Protein AF-A0A7M7NTB6-F1 (afdb_monomer_lite)

InterPro domains:
  IPR028422 GREB1 [PTHR15720] (1-71)
  IPR046927 GREB1-like, C-terminal domain [PF20267] (1-71)

Sequence (76 aa):
MCHSTMEREFLKNFKFINGARLCLISSDRNSLRRQVVQLDLEEQWRFRLRDEFQTANVAAEQPLFMLTGRHEEERS

Radius of gyration: 14.15 Å; chains: 1; bounding box: 30×26×43 Å

Secondary structure (DSSP, 8-state):
----PPPHHHHHH--PPTT-EEEEEES-HHHHHHHHHHTT-TTTEEEEEPPPB--SSSTTSPPBEEEEEEE-----

Organism: Strongylocentrotus purpuratus (NCBI:txid7668)

Structure (mmCIF, N/CA/C/O backbone):
data_AF-A0A7M7NTB6-F1
#
_entry.id   AF-A0A7M7NTB6-F1
#
loop_
_atom_site.group_PDB
_atom_site.id
_atom_site.type_symbol
_atom_site.label_atom_id
_atom_site.label_alt_id
_atom_site.label_comp_id
_atom_site.label_asym_id
_atom_site.label_entity_id
_atom_site.label_seq_id
_atom_site.pdbx_PDB_ins_code
_atom_site.Cartn_x
_atom_site.Cartn_y
_atom_site.Cartn_z
_atom_site.occupancy
_atom_site.B_iso_or_equiv
_atom_site.auth_seq_id
_atom_site.auth_comp_id
_atom_site.auth_a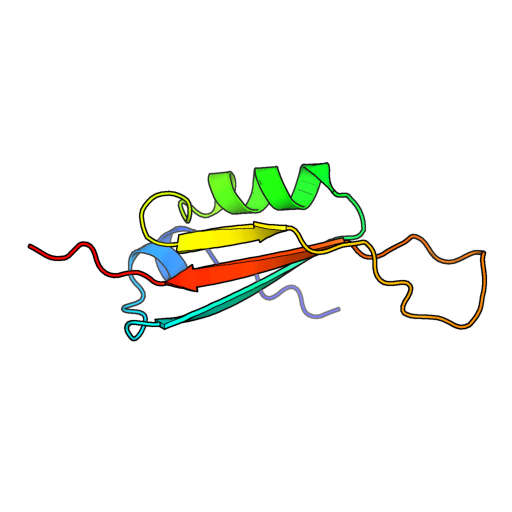sym_id
_atom_site.auth_atom_id
_atom_site.pdbx_PDB_model_num
ATOM 1 N N . MET A 1 1 ? 5.829 19.492 -10.874 1.00 46.44 1 MET A N 1
ATOM 2 C CA . MET A 1 1 ? 5.606 18.284 -10.054 1.00 46.44 1 MET A CA 1
ATOM 3 C C . MET A 1 1 ? 4.837 18.712 -8.818 1.00 46.44 1 MET A C 1
ATOM 5 O O . MET A 1 1 ? 5.280 19.633 -8.145 1.00 46.44 1 MET A O 1
ATOM 9 N N . CYS A 1 2 ? 3.646 18.162 -8.587 1.00 41.97 2 CYS A N 1
ATOM 10 C CA . CYS A 1 2 ? 2.867 18.481 -7.394 1.00 41.97 2 CYS A CA 1
ATOM 11 C C . CYS A 1 2 ? 3.486 17.717 -6.216 1.00 41.97 2 CYS A C 1
ATOM 13 O O . CYS A 1 2 ? 3.399 16.494 -6.173 1.00 41.97 2 CYS A O 1
ATOM 15 N N . HIS A 1 3 ? 4.157 18.421 -5.304 1.00 48.53 3 HIS A N 1
ATOM 16 C CA . HIS A 1 3 ? 4.595 17.856 -4.028 1.00 48.53 3 HIS A CA 1
ATOM 17 C C . HIS A 1 3 ? 3.489 18.090 -3.001 1.00 48.53 3 HIS A C 1
ATOM 19 O O . HIS A 1 3 ? 3.618 18.912 -2.099 1.00 48.53 3 HIS A O 1
ATOM 25 N N . SER A 1 4 ? 2.353 17.418 -3.183 1.00 59.69 4 SER A N 1
ATOM 26 C CA . SER A 1 4 ? 1.370 17.295 -2.113 1.00 59.69 4 SER A CA 1
ATOM 27 C C . SER A 1 4 ? 1.926 16.300 -1.100 1.00 59.69 4 SER A C 1
ATOM 29 O O . SER A 1 4 ? 1.841 15.086 -1.296 1.00 59.69 4 SER A O 1
ATOM 31 N N . THR A 1 5 ? 2.565 16.810 -0.054 1.00 60.75 5 THR A N 1
ATOM 32 C CA . THR A 1 5 ? 3.032 15.988 1.060 1.00 60.75 5 THR A CA 1
ATOM 33 C C . THR A 1 5 ? 1.829 15.680 1.941 1.00 60.75 5 THR A C 1
ATOM 35 O O . THR A 1 5 ? 1.201 16.593 2.469 1.00 60.75 5 THR A O 1
ATOM 38 N N . MET A 1 6 ? 1.470 14.404 2.068 1.00 65.50 6 MET A N 1
ATOM 39 C CA . MET A 1 6 ? 0.505 13.982 3.079 1.00 65.50 6 MET A CA 1
ATOM 40 C C . MET A 1 6 ? 1.265 13.659 4.359 1.00 65.50 6 MET A C 1
ATOM 42 O O . MET A 1 6 ? 2.197 12.855 4.339 1.00 65.50 6 MET A O 1
ATOM 46 N N . GLU A 1 7 ? 0.885 14.297 5.459 1.00 75.12 7 GLU A N 1
ATOM 47 C CA . GLU A 1 7 ? 1.443 13.996 6.775 1.00 75.12 7 GLU A CA 1
ATOM 48 C C . GLU A 1 7 ? 0.858 12.680 7.302 1.00 75.12 7 GLU A C 1
ATOM 50 O O . GLU A 1 7 ? -0.322 12.382 7.092 1.00 75.12 7 GLU A O 1
ATOM 55 N N . ARG A 1 8 ? 1.678 11.886 8.002 1.00 79.00 8 ARG A N 1
ATOM 56 C CA . ARG A 1 8 ? 1.251 10.630 8.648 1.00 79.00 8 ARG A CA 1
ATOM 57 C C . ARG A 1 8 ? 0.031 10.869 9.540 1.00 79.00 8 ARG A C 1
ATOM 59 O O . ARG A 1 8 ? -0.924 10.096 9.510 1.00 79.00 8 ARG A O 1
ATOM 66 N N . GLU A 1 9 ? 0.047 11.968 10.285 1.00 79.69 9 GLU A N 1
ATOM 67 C CA . GLU A 1 9 ? -1.019 12.403 11.181 1.00 79.69 9 GLU A CA 1
ATOM 68 C C . GLU A 1 9 ? -2.355 12.585 10.455 1.00 79.69 9 GLU A C 1
ATOM 70 O O . GLU A 1 9 ? -3.404 12.299 11.032 1.00 79.69 9 GLU A O 1
ATOM 75 N N . PHE A 1 10 ? -2.348 13.007 9.187 1.00 82.75 10 PHE A N 1
ATOM 76 C CA . PHE A 1 10 ? -3.580 13.110 8.412 1.00 82.75 10 PHE A CA 1
ATOM 77 C C . PHE A 1 10 ? -4.190 11.729 8.169 1.00 82.75 10 PHE A C 1
ATOM 79 O O . PHE A 1 10 ? -5.370 11.530 8.445 1.00 82.75 10 PHE A O 1
ATOM 86 N N . LEU A 1 11 ? -3.395 10.767 7.686 1.00 82.50 11 LEU A N 1
ATOM 87 C CA . LEU A 1 11 ? -3.887 9.418 7.386 1.00 82.50 11 LEU A CA 1
ATOM 88 C C . LEU A 1 11 ? -4.375 8.705 8.647 1.00 82.50 11 LEU A C 1
ATOM 90 O O . LEU A 1 11 ? -5.416 8.062 8.604 1.00 82.50 11 LEU A O 1
ATOM 94 N N . LYS A 1 12 ? -3.680 8.886 9.774 1.00 80.62 12 LYS A N 1
ATOM 95 C CA . LYS A 1 12 ? -4.073 8.297 11.058 1.00 80.62 12 LYS A CA 1
ATOM 96 C C . LYS A 1 12 ? -5.413 8.827 11.579 1.00 80.62 12 LYS A C 1
ATOM 98 O O . LYS A 1 12 ? -6.189 8.081 12.165 1.00 80.62 12 LYS A O 1
ATOM 103 N N . ASN A 1 13 ? -5.691 10.115 11.368 1.00 83.56 13 ASN A N 1
ATOM 104 C CA . ASN A 1 13 ? -6.937 10.747 11.812 1.00 83.56 13 ASN A CA 1
ATOM 105 C C . ASN A 1 13 ? -8.074 10.634 10.784 1.00 83.56 13 ASN A C 1
ATOM 107 O O . ASN A 1 13 ? -9.227 10.957 11.090 1.00 83.56 13 ASN A O 1
ATOM 111 N N . PHE A 1 14 ? -7.773 10.194 9.562 1.00 86.50 14 PHE A N 1
ATOM 112 C CA . PHE A 1 14 ? -8.768 10.045 8.517 1.00 86.50 14 PHE A CA 1
ATOM 113 C C . PHE A 1 14 ? -9.605 8.785 8.753 1.00 86.50 14 PHE A C 1
ATOM 115 O O . PHE A 1 14 ? -9.097 7.668 8.793 1.00 86.50 14 PHE A O 1
ATOM 122 N N . LYS A 1 15 ? -10.924 8.952 8.868 1.00 87.56 15 LYS A N 1
ATOM 123 C CA . LYS A 1 15 ? -11.847 7.819 8.979 1.00 87.56 15 LYS A CA 1
ATOM 124 C C . LYS A 1 15 ? -12.135 7.244 7.600 1.00 87.56 15 LYS A C 1
ATOM 126 O O . LYS A 1 15 ? -12.976 7.757 6.861 1.00 87.56 15 LYS A O 1
ATOM 131 N N . PHE A 1 16 ? -11.436 6.171 7.257 1.00 89.44 16 PHE A N 1
ATOM 132 C CA . PHE A 1 16 ? -11.692 5.439 6.025 1.00 89.44 16 PHE A CA 1
ATOM 133 C C . PHE A 1 16 ? -12.977 4.622 6.131 1.00 89.44 16 PHE A C 1
ATOM 135 O O . PHE A 1 16 ? -13.281 4.022 7.160 1.00 89.44 16 PHE A O 1
ATOM 142 N N . ILE A 1 17 ? -13.724 4.560 5.030 1.00 92.12 17 ILE A N 1
ATOM 143 C CA . ILE A 1 17 ? -14.839 3.621 4.920 1.00 92.12 17 ILE A CA 1
ATOM 144 C C . ILE A 1 17 ? -14.308 2.185 4.996 1.00 92.12 17 ILE A C 1
ATOM 146 O O . ILE A 1 17 ? -13.248 1.869 4.446 1.00 92.12 17 ILE A O 1
ATOM 150 N N . ASN A 1 18 ? -15.048 1.290 5.649 1.00 89.94 18 ASN A N 1
ATOM 151 C CA . ASN A 1 18 ? -14.676 -0.119 5.674 1.00 89.94 18 ASN A CA 1
ATOM 152 C C . ASN A 1 18 ? -14.618 -0.677 4.239 1.00 89.94 18 ASN A C 1
ATOM 154 O O . ASN A 1 18 ? -15.525 -0.472 3.431 1.00 89.94 18 ASN A O 1
ATOM 158 N N . GLY A 1 19 ? -13.521 -1.353 3.905 1.00 89.94 19 GLY A N 1
ATOM 159 C CA . GLY A 1 19 ? -13.250 -1.822 2.553 1.00 89.94 19 GLY A CA 1
ATOM 160 C C . GLY A 1 19 ? -12.708 -0.763 1.590 1.00 89.94 19 GLY A C 1
ATOM 161 O O . GLY A 1 19 ? -12.594 -1.070 0.399 1.00 89.94 19 GLY A O 1
ATOM 162 N N . ALA A 1 20 ? -12.340 0.436 2.062 1.00 93.19 20 ALA A N 1
ATOM 163 C CA . ALA A 1 20 ? -11.587 1.403 1.263 1.00 93.19 20 ALA A CA 1
ATOM 164 C C . ALA A 1 20 ? -10.336 0.756 0.647 1.00 93.19 20 ALA A C 1
ATOM 166 O O . ALA A 1 20 ? -9.746 -0.167 1.215 1.00 93.19 20 ALA A O 1
ATOM 167 N N . ARG A 1 21 ? -9.927 1.243 -0.530 1.00 92.25 21 ARG A N 1
ATOM 168 C CA . ARG A 1 21 ? -8.737 0.758 -1.238 1.00 92.25 21 ARG A CA 1
ATOM 169 C C . ARG A 1 21 ? -7.678 1.847 -1.296 1.00 92.25 21 ARG A C 1
ATOM 171 O O . ARG A 1 21 ? -7.957 2.939 -1.778 1.00 92.25 21 ARG A O 1
ATOM 178 N N . LEU A 1 22 ? -6.469 1.508 -0.867 1.00 90.44 22 LEU A N 1
ATOM 179 C CA . LEU A 1 22 ? -5.279 2.342 -0.989 1.00 90.44 22 LEU A CA 1
ATOM 180 C C . LEU A 1 22 ? -4.349 1.741 -2.041 1.00 90.44 22 LEU A C 1
ATOM 182 O O . LEU A 1 22 ? -4.229 0.519 -2.145 1.00 90.44 22 LEU A O 1
ATOM 186 N N . CYS A 1 23 ? -3.687 2.591 -2.817 1.00 89.56 23 CYS A N 1
ATOM 187 C CA . CYS A 1 23 ? -2.683 2.185 -3.789 1.00 89.56 23 CYS A CA 1
ATOM 188 C C . CYS A 1 23 ? -1.420 3.020 -3.593 1.00 89.56 23 CYS A C 1
ATOM 190 O O . CYS A 1 23 ? -1.462 4.238 -3.739 1.00 89.56 23 CYS A O 1
ATOM 192 N N . LEU A 1 24 ? -0.305 2.353 -3.305 1.00 88.06 24 LEU A N 1
ATOM 193 C CA . LEU A 1 24 ? 1.025 2.949 -3.264 1.00 88.06 24 LEU A CA 1
ATOM 194 C C . LEU A 1 24 ? 1.785 2.534 -4.526 1.00 88.06 24 LEU A C 1
ATOM 196 O O . LEU A 1 24 ? 1.762 1.359 -4.903 1.00 88.06 24 LEU A O 1
ATOM 200 N N . ILE A 1 25 ? 2.442 3.495 -5.175 1.00 87.25 25 ILE A N 1
ATOM 201 C CA . ILE A 1 25 ? 3.209 3.290 -6.409 1.00 87.25 25 ILE A CA 1
ATOM 202 C C . ILE A 1 25 ? 4.617 3.846 -6.198 1.00 87.25 25 ILE A C 1
ATOM 204 O O . ILE A 1 25 ? 4.780 4.959 -5.699 1.00 87.25 25 ILE A O 1
ATOM 208 N N . SER A 1 26 ? 5.640 3.075 -6.560 1.00 85.44 26 SER A N 1
ATOM 209 C CA . SER A 1 26 ? 7.042 3.499 -6.482 1.00 85.44 26 SER A CA 1
ATOM 210 C C . SER A 1 26 ? 7.880 2.772 -7.529 1.00 85.44 26 SER A C 1
ATOM 212 O O . SER A 1 26 ? 7.550 1.649 -7.896 1.00 85.44 26 SER A O 1
ATOM 214 N N . SER A 1 27 ? 8.982 3.372 -7.979 1.00 84.19 27 SER A N 1
ATOM 215 C CA . SER A 1 27 ? 9.984 2.697 -8.817 1.00 84.19 27 SER A CA 1
ATOM 216 C C . SER A 1 27 ? 10.917 1.766 -8.026 1.00 84.19 27 SER A C 1
ATOM 218 O O . SER A 1 27 ? 11.717 1.051 -8.619 1.00 84.19 27 SER A O 1
ATOM 220 N N . ASP A 1 28 ? 10.813 1.739 -6.689 1.00 83.62 28 ASP A N 1
ATOM 221 C CA . ASP A 1 28 ? 11.568 0.831 -5.822 1.00 83.62 28 ASP A CA 1
ATOM 222 C C . ASP A 1 28 ? 10.638 0.029 -4.900 1.00 83.62 28 ASP A C 1
ATOM 224 O O . ASP A 1 28 ? 9.895 0.568 -4.071 1.00 83.62 28 ASP A O 1
ATOM 228 N N . ARG A 1 29 ? 10.747 -1.299 -4.989 1.00 81.50 29 ARG A N 1
ATOM 229 C CA . ARG A 1 29 ? 9.990 -2.250 -4.170 1.00 81.50 29 ARG A CA 1
ATOM 230 C C . ARG A 1 29 ? 10.194 -2.038 -2.671 1.00 81.50 29 ARG A C 1
ATOM 232 O O . ARG A 1 29 ? 9.245 -2.171 -1.896 1.00 81.50 29 ARG A O 1
ATOM 239 N N . ASN A 1 30 ? 11.417 -1.726 -2.242 1.00 85.31 30 ASN A N 1
ATOM 240 C CA . ASN A 1 30 ? 11.718 -1.535 -0.822 1.00 85.31 30 ASN A CA 1
ATOM 241 C C . ASN A 1 30 ? 11.124 -0.227 -0.292 1.00 85.31 30 ASN A C 1
ATOM 243 O O . ASN A 1 30 ? 10.737 -0.138 0.876 1.00 85.31 30 ASN A O 1
ATOM 247 N N . SER A 1 31 ? 10.996 0.779 -1.154 1.00 86.31 31 SER A N 1
ATOM 248 C CA . SER A 1 31 ? 10.364 2.053 -0.826 1.00 86.31 31 SER A CA 1
ATOM 249 C C . SER A 1 31 ? 8.871 1.912 -0.527 1.00 86.31 31 SER A C 1
ATOM 251 O O . SER A 1 31 ? 8.393 2.580 0.384 1.00 86.31 31 SER A O 1
ATOM 253 N N . LEU A 1 32 ? 8.151 0.988 -1.176 1.00 87.44 32 LEU A N 1
ATOM 254 C CA . LEU A 1 32 ? 6.742 0.714 -0.848 1.00 87.44 32 LEU A CA 1
ATOM 255 C C . LEU A 1 32 ? 6.562 0.201 0.582 1.00 87.44 32 LEU A C 1
ATOM 257 O O . LEU A 1 32 ? 5.722 0.711 1.319 1.00 87.44 32 LEU A O 1
ATOM 261 N N . ARG A 1 33 ? 7.373 -0.782 0.993 1.00 84.56 33 ARG A N 1
ATOM 262 C CA . ARG A 1 33 ? 7.327 -1.312 2.365 1.00 84.56 33 ARG A CA 1
ATOM 263 C C . ARG A 1 33 ? 7.66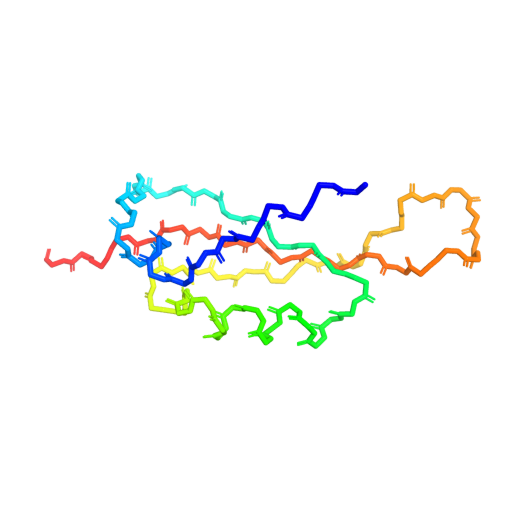8 -0.233 3.387 1.00 84.56 33 ARG A C 1
ATOM 265 O O . ARG A 1 33 ? 6.970 -0.101 4.383 1.00 84.56 33 ARG A O 1
ATOM 272 N N . ARG A 1 34 ? 8.696 0.579 3.111 1.00 87.88 34 ARG A N 1
ATOM 273 C CA . ARG A 1 34 ? 9.054 1.711 3.978 1.00 87.88 34 ARG A CA 1
ATOM 274 C C . ARG A 1 34 ? 7.928 2.730 4.092 1.00 87.88 34 ARG A C 1
ATOM 276 O O . ARG A 1 34 ? 7.681 3.182 5.198 1.00 87.88 34 ARG A O 1
ATOM 283 N N . GLN A 1 35 ? 7.238 3.064 3.001 1.00 87.94 35 GLN A N 1
ATOM 284 C CA . GLN A 1 35 ? 6.109 3.999 3.036 1.00 87.94 35 GLN A CA 1
ATOM 285 C C . GLN A 1 35 ? 4.950 3.479 3.889 1.00 87.94 35 GLN A C 1
ATOM 287 O O . GLN A 1 35 ? 4.377 4.250 4.646 1.00 87.94 35 GLN A O 1
ATOM 292 N N . VAL A 1 36 ? 4.639 2.182 3.824 1.00 88.44 36 VAL A N 1
ATOM 293 C CA . VAL A 1 36 ? 3.595 1.575 4.668 1.00 88.44 36 VAL A CA 1
ATOM 294 C C . VAL A 1 36 ? 3.890 1.770 6.158 1.00 88.44 36 VAL A C 1
ATOM 296 O O . VAL A 1 36 ? 3.035 2.278 6.881 1.00 88.44 36 VAL A O 1
ATOM 299 N N . VAL A 1 37 ? 5.119 1.462 6.585 1.00 87.38 37 VAL A N 1
ATOM 300 C CA . VAL A 1 37 ? 5.582 1.682 7.968 1.00 87.38 37 VAL A CA 1
ATOM 301 C C . VAL A 1 37 ? 5.622 3.180 8.292 1.00 87.38 37 VAL A C 1
ATOM 303 O O . VAL A 1 37 ? 5.193 3.629 9.351 1.00 87.38 37 VAL A O 1
ATOM 306 N N . GLN A 1 38 ? 6.126 3.997 7.363 1.00 87.50 38 GLN A N 1
ATOM 307 C CA . GLN A 1 38 ? 6.247 5.441 7.548 1.00 87.50 38 GLN A CA 1
ATOM 308 C C . GLN A 1 38 ? 4.904 6.163 7.630 1.00 87.50 38 GLN A C 1
ATOM 310 O O . GLN A 1 38 ? 4.890 7.298 8.099 1.00 87.50 38 GLN A O 1
ATOM 315 N N . LEU A 1 39 ? 3.812 5.552 7.191 1.00 87.81 39 LEU A N 1
ATOM 316 C CA . LEU A 1 39 ? 2.469 6.119 7.244 1.00 87.81 39 LEU A CA 1
ATOM 317 C C . LEU A 1 39 ? 1.582 5.425 8.290 1.00 87.81 39 LEU A C 1
ATOM 319 O O . LEU A 1 39 ? 0.410 5.773 8.380 1.00 87.81 39 LEU A O 1
ATOM 323 N N . ASP A 1 40 ? 2.136 4.501 9.088 1.00 87.94 40 ASP A N 1
ATOM 324 C CA . ASP A 1 40 ? 1.429 3.780 10.161 1.00 87.94 40 ASP A CA 1
ATOM 325 C C . ASP A 1 40 ? 0.206 2.989 9.651 1.00 87.94 40 ASP A C 1
ATOM 327 O O . ASP A 1 40 ? -0.840 2.917 10.287 1.00 87.94 40 ASP A O 1
ATOM 331 N N . LEU A 1 41 ? 0.307 2.432 8.437 1.00 88.69 41 LEU A N 1
ATOM 332 C CA . LEU A 1 41 ? -0.833 1.797 7.764 1.00 88.69 41 LEU A CA 1
ATOM 333 C C . LEU A 1 41 ? -0.997 0.314 8.131 1.00 88.69 41 LEU A C 1
ATOM 335 O O . LEU A 1 41 ? -2.020 -0.280 7.809 1.00 88.69 41 LEU A O 1
ATOM 339 N N . GLU A 1 42 ? -0.005 -0.305 8.772 1.00 88.44 42 GLU A N 1
ATOM 340 C CA . GLU A 1 42 ? 0.050 -1.759 9.003 1.00 88.44 42 GLU A CA 1
ATOM 341 C C . GLU A 1 42 ? -1.062 -2.280 9.919 1.00 88.44 42 GLU A C 1
ATOM 343 O O . GLU A 1 42 ? -1.471 -3.430 9.774 1.00 88.44 42 GLU A O 1
ATOM 348 N N . GLU A 1 43 ? -1.576 -1.439 10.820 1.00 86.00 43 GLU A N 1
ATOM 349 C CA . GLU A 1 43 ? -2.621 -1.827 11.773 1.00 86.00 43 GLU A CA 1
ATOM 350 C C . GLU A 1 43 ? -3.997 -1.972 11.103 1.00 86.00 43 GLU A C 1
ATOM 352 O O . GLU A 1 43 ? -4.707 -2.947 11.335 1.00 86.00 43 GLU A O 1
ATOM 357 N N . GLN A 1 44 ? -4.373 -1.023 10.238 1.00 89.06 44 GLN A N 1
ATOM 358 C CA . GLN A 1 44 ? -5.737 -0.916 9.690 1.00 89.06 44 GLN A CA 1
ATOM 359 C C . GLN A 1 44 ? -5.862 -1.381 8.232 1.00 89.06 44 GLN A C 1
ATOM 361 O O . GLN A 1 44 ? -6.968 -1.496 7.692 1.00 89.06 44 GLN A O 1
ATOM 366 N N . TRP A 1 45 ? -4.737 -1.629 7.556 1.00 91.19 45 TRP A N 1
ATOM 367 C CA . TRP A 1 45 ? -4.717 -1.944 6.131 1.00 91.19 45 TRP A CA 1
ATOM 368 C C . TRP A 1 45 ? -4.079 -3.296 5.851 1.00 91.19 45 TRP A C 1
ATOM 370 O O . TRP A 1 45 ? -2.898 -3.535 6.095 1.00 91.19 45 TRP A O 1
ATOM 380 N N . ARG A 1 46 ? -4.840 -4.169 5.188 1.00 91.25 46 ARG A N 1
ATOM 381 C CA . ARG A 1 46 ? -4.306 -5.419 4.650 1.00 91.25 46 ARG A CA 1
ATOM 382 C C . ARG A 1 46 ? -3.735 -5.203 3.262 1.00 91.25 46 ARG A C 1
ATOM 384 O O . ARG A 1 46 ? -4.476 -5.064 2.284 1.00 91.25 46 ARG A O 1
ATOM 391 N N . PHE A 1 47 ? -2.410 -5.197 3.175 1.00 89.75 47 PHE A N 1
ATOM 392 C CA . PHE A 1 47 ? -1.694 -5.004 1.920 1.00 89.75 47 PHE A CA 1
ATOM 393 C C . PHE A 1 47 ? -1.456 -6.303 1.150 1.00 89.75 47 PHE A C 1
ATOM 395 O O . PHE A 1 47 ? -1.102 -7.342 1.702 1.00 89.75 47 PHE A O 1
ATOM 402 N N . ARG A 1 48 ? -1.606 -6.218 -0.172 1.00 85.62 48 ARG A N 1
ATOM 403 C CA . ARG A 1 48 ? -1.206 -7.233 -1.146 1.00 85.62 48 ARG A CA 1
ATOM 404 C C . ARG A 1 48 ? -0.278 -6.582 -2.150 1.00 85.62 48 ARG A C 1
ATOM 406 O O . ARG A 1 48 ? -0.685 -5.670 -2.878 1.00 85.62 48 ARG A O 1
ATOM 413 N N . LEU A 1 49 ? 0.965 -7.049 -2.166 1.00 77.50 49 LEU A N 1
ATOM 414 C CA . LEU A 1 49 ? 1.909 -6.674 -3.204 1.00 77.50 49 LEU A CA 1
ATOM 415 C C . LEU A 1 49 ? 1.448 -7.330 -4.504 1.00 77.50 49 LEU A C 1
ATOM 417 O O . LEU A 1 49 ? 1.148 -8.524 -4.513 1.00 77.50 49 LEU A O 1
ATOM 421 N N . ARG A 1 50 ? 1.345 -6.540 -5.567 1.00 73.50 50 ARG A N 1
ATOM 422 C CA . ARG A 1 50 ? 1.115 -7.063 -6.911 1.00 73.50 50 ARG A CA 1
ATOM 423 C C . ARG A 1 50 ? 2.431 -7.088 -7.675 1.00 73.50 50 ARG A C 1
ATOM 425 O O . ARG A 1 50 ? 3.395 -6.439 -7.264 1.00 73.50 50 ARG A O 1
ATOM 432 N N . ASP A 1 51 ? 2.448 -7.865 -8.748 1.00 65.75 51 ASP A N 1
ATOM 433 C CA . ASP A 1 51 ? 3.591 -7.946 -9.649 1.00 65.75 51 ASP A CA 1
ATOM 434 C C . ASP A 1 51 ? 3.930 -6.581 -10.270 1.00 65.75 51 ASP A C 1
ATOM 436 O O . ASP A 1 51 ? 3.151 -5.625 -10.209 1.00 65.75 51 ASP A O 1
ATOM 440 N N . GLU A 1 52 ? 5.137 -6.494 -10.818 1.00 70.19 52 GLU A N 1
ATOM 441 C CA . GLU A 1 52 ? 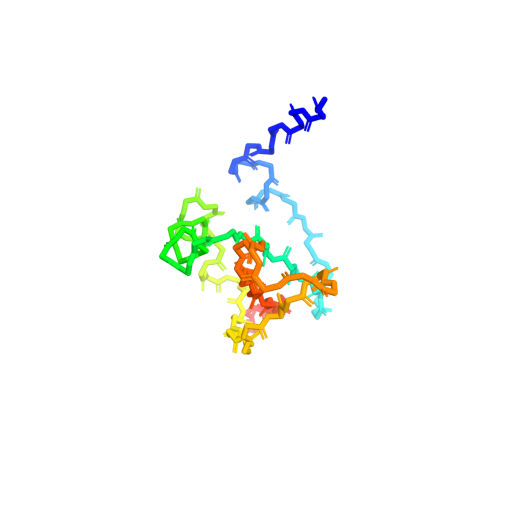5.680 -5.310 -11.481 1.00 70.19 52 GLU A CA 1
ATOM 442 C C . GLU A 1 52 ? 4.858 -4.946 -12.724 1.00 70.19 52 GLU A C 1
ATOM 444 O O . GLU A 1 52 ? 4.506 -5.815 -13.523 1.00 70.19 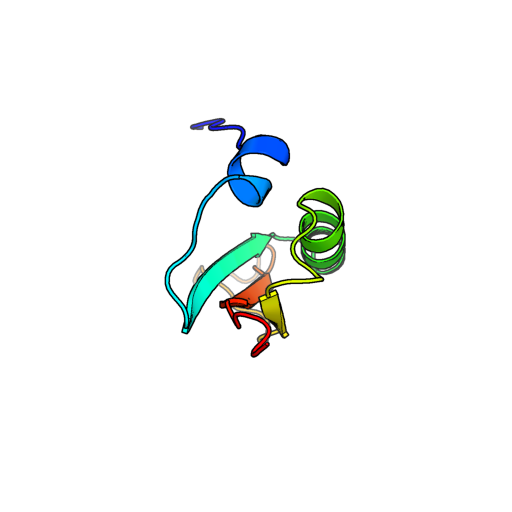52 GLU A O 1
ATOM 449 N N . PHE A 1 53 ? 4.579 -3.651 -12.910 1.00 70.44 53 PHE A N 1
ATOM 450 C CA . PHE A 1 53 ? 3.946 -3.145 -14.126 1.00 70.44 53 PHE A CA 1
ATOM 451 C C . PHE A 1 53 ? 4.879 -2.155 -14.819 1.00 70.44 53 PHE A C 1
ATOM 453 O O . PHE A 1 53 ? 5.333 -1.173 -14.229 1.00 70.44 53 PHE A O 1
ATOM 460 N N . GLN A 1 54 ? 5.143 -2.396 -16.099 1.00 65.38 54 GLN A N 1
ATOM 461 C CA . GLN A 1 54 ? 5.872 -1.471 -16.955 1.00 65.38 54 GLN A CA 1
ATOM 462 C C . GLN A 1 54 ? 4.864 -0.556 -17.655 1.00 65.38 54 GLN A C 1
ATOM 464 O O . GLN A 1 54 ? 4.001 -1.025 -18.394 1.00 65.38 54 GLN A O 1
ATOM 469 N N . THR A 1 55 ? 4.940 0.749 -17.397 1.00 63.81 55 THR A N 1
ATOM 470 C CA . THR A 1 55 ? 3.968 1.728 -17.913 1.00 63.81 55 THR A CA 1
ATOM 471 C C . THR A 1 55 ? 4.348 2.348 -19.260 1.00 63.81 55 THR A C 1
ATOM 473 O O . THR A 1 55 ? 3.609 3.197 -19.751 1.00 63.81 55 THR A O 1
ATOM 476 N N . ALA A 1 56 ? 5.443 1.910 -19.892 1.00 58.88 56 ALA A N 1
ATOM 477 C CA . ALA A 1 56 ? 5.870 2.405 -21.200 1.00 58.88 56 ALA A CA 1
ATOM 478 C C . ALA A 1 56 ? 6.376 1.307 -22.138 1.00 58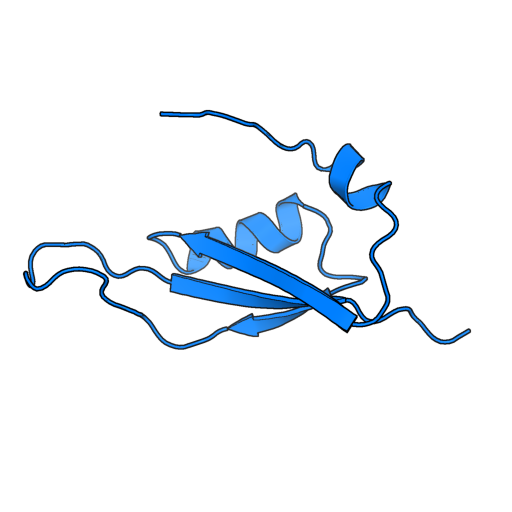.88 56 ALA A C 1
ATOM 480 O O . ALA A 1 56 ? 6.988 0.324 -21.725 1.00 58.88 56 ALA A O 1
ATOM 481 N N . ASN A 1 57 ? 6.185 1.548 -23.436 1.00 55.94 57 ASN A N 1
ATOM 482 C CA . ASN A 1 57 ? 6.568 0.673 -24.549 1.00 55.94 57 ASN A CA 1
ATOM 483 C C . ASN A 1 57 ? 8.094 0.573 -24.778 1.00 55.94 57 ASN A C 1
ATOM 485 O O . ASN A 1 57 ? 8.525 0.123 -25.838 1.00 55.94 57 ASN A O 1
ATOM 489 N N . VAL A 1 58 ? 8.923 1.026 -23.832 1.00 57.47 58 VAL A N 1
ATOM 490 C CA . VAL A 1 58 ? 10.381 1.104 -23.976 1.00 57.47 58 VAL A CA 1
ATOM 491 C C . VAL A 1 58 ? 11.042 0.401 -22.794 1.00 57.47 58 VAL A C 1
ATOM 493 O O . VAL A 1 58 ? 10.815 0.749 -21.638 1.00 57.47 58 VAL A O 1
ATOM 496 N N . ALA A 1 59 ? 11.912 -0.567 -23.0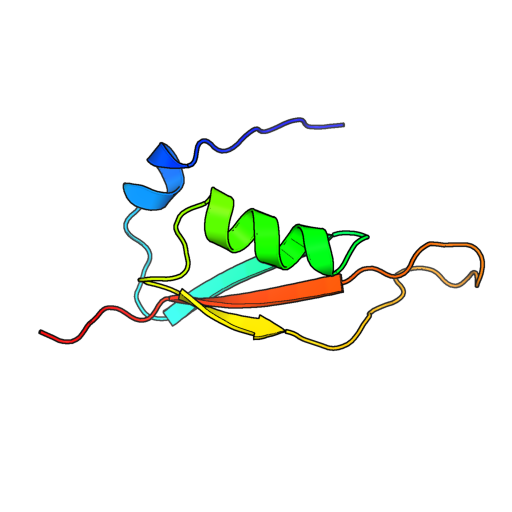86 1.00 60.78 59 ALA A N 1
ATOM 497 C CA . ALA A 1 59 ? 12.669 -1.346 -22.099 1.00 60.78 59 ALA A CA 1
ATOM 498 C C . ALA A 1 59 ? 13.652 -0.519 -21.236 1.00 60.78 59 ALA A C 1
ATOM 500 O O . ALA A 1 59 ? 14.311 -1.072 -20.363 1.00 60.78 59 ALA A O 1
ATOM 501 N N . ALA A 1 60 ? 13.773 0.788 -21.489 1.00 63.62 60 ALA A N 1
ATOM 502 C CA . ALA A 1 60 ? 14.661 1.705 -20.778 1.00 63.62 60 ALA A CA 1
ATOM 503 C C . ALA A 1 60 ? 14.008 2.385 -19.560 1.00 63.62 60 ALA A C 1
ATOM 505 O O . ALA A 1 60 ? 14.708 3.047 -18.795 1.00 63.62 60 ALA A O 1
ATOM 506 N N . GLU A 1 61 ? 12.691 2.257 -19.371 1.00 70.62 61 GLU A N 1
ATOM 507 C CA . GLU A 1 61 ? 12.019 2.821 -18.197 1.00 70.62 61 GLU A CA 1
ATOM 508 C C . GLU A 1 61 ? 12.089 1.869 -16.997 1.00 70.62 61 GLU A C 1
ATOM 510 O O . GLU A 1 61 ? 11.943 0.655 -17.137 1.00 70.62 61 GLU A O 1
ATOM 515 N N . GLN A 1 62 ? 12.325 2.428 -15.805 1.00 75.00 62 GLN A N 1
ATOM 516 C CA . GLN A 1 62 ? 12.345 1.651 -14.565 1.00 75.00 62 GLN A CA 1
ATOM 517 C C . GLN A 1 62 ? 10.954 1.058 -14.288 1.00 75.00 62 GLN A C 1
ATOM 519 O O . GLN A 1 62 ? 9.955 1.763 -14.454 1.00 75.00 62 GLN A O 1
ATOM 524 N N . PRO A 1 63 ? 10.868 -0.208 -13.841 1.00 78.50 63 PRO A N 1
ATOM 525 C CA . PRO A 1 63 ? 9.590 -0.828 -13.520 1.00 78.50 63 PRO A CA 1
ATOM 526 C C . PRO A 1 63 ? 8.899 -0.077 -12.378 1.00 78.50 63 PRO A C 1
ATOM 528 O O . PRO A 1 63 ? 9.547 0.384 -11.434 1.00 78.50 63 PRO A O 1
ATOM 531 N N . LEU A 1 64 ? 7.571 0.029 -12.446 1.00 84.94 64 LEU A N 1
ATOM 532 C CA . LEU A 1 64 ? 6.770 0.519 -11.333 1.00 84.94 64 LEU A CA 1
ATOM 533 C C . LEU A 1 64 ? 6.253 -0.660 -10.517 1.00 84.94 64 LEU A C 1
ATOM 535 O O . LEU A 1 64 ? 5.698 -1.633 -11.032 1.00 84.94 64 LEU A O 1
ATOM 539 N N . PHE A 1 65 ? 6.396 -0.532 -9.208 1.00 83.94 65 PHE A N 1
ATOM 540 C CA . PHE A 1 65 ? 5.847 -1.448 -8.231 1.00 83.94 65 PHE A CA 1
ATOM 541 C C . PHE A 1 65 ? 4.549 -0.873 -7.679 1.00 83.94 65 PHE A C 1
ATOM 543 O O . PHE A 1 65 ? 4.462 0.320 -7.374 1.00 83.94 65 PHE A O 1
ATOM 550 N N . MET A 1 66 ? 3.554 -1.740 -7.499 1.00 87.44 66 MET A N 1
ATOM 551 C CA . MET A 1 66 ? 2.251 -1.376 -6.955 1.00 87.44 66 MET A CA 1
ATOM 552 C C . MET A 1 66 ? 1.946 -2.203 -5.704 1.00 87.44 66 MET A C 1
ATOM 554 O O . MET A 1 66 ? 1.981 -3.437 -5.717 1.00 87.44 66 MET A O 1
ATOM 558 N N . LEU A 1 67 ? 1.592 -1.520 -4.618 1.00 89.12 67 LEU A N 1
ATOM 559 C CA . LEU A 1 67 ? 1.129 -2.138 -3.379 1.00 89.12 67 LEU A CA 1
ATOM 560 C C . LEU A 1 67 ? -0.294 -1.670 -3.087 1.00 89.12 67 LEU A C 1
ATOM 562 O O . LEU A 1 67 ? -0.543 -0.483 -2.884 1.00 89.12 67 LEU A O 1
ATOM 566 N N . THR A 1 68 ? -1.237 -2.611 -3.078 1.00 90.81 68 THR A N 1
ATOM 567 C CA . THR A 1 68 ? -2.652 -2.309 -2.829 1.00 90.81 68 THR A CA 1
ATOM 568 C C . THR A 1 68 ? -3.052 -2.731 -1.428 1.00 90.81 68 THR A C 1
ATOM 570 O O . THR A 1 68 ? -2.811 -3.876 -1.056 1.00 90.81 68 THR A O 1
ATOM 573 N N . GLY A 1 69 ? -3.669 -1.834 -0.668 1.00 91.50 69 GLY A N 1
ATOM 574 C CA . GLY A 1 69 ? -4.211 -2.093 0.663 1.00 91.50 69 GLY A CA 1
ATOM 575 C C . GLY A 1 69 ? -5.731 -2.075 0.658 1.00 91.50 69 GLY A C 1
ATOM 576 O O . GLY A 1 69 ? -6.337 -1.287 -0.071 1.00 91.50 69 GLY A O 1
ATOM 577 N N . ARG A 1 70 ? -6.350 -2.923 1.478 1.00 93.38 70 ARG A N 1
ATOM 578 C CA . ARG A 1 70 ? -7.771 -2.821 1.823 1.00 93.38 70 ARG A CA 1
ATOM 579 C C . ARG A 1 70 ? -7.897 -2.438 3.292 1.00 93.38 70 ARG A C 1
ATOM 581 O O . ARG A 1 70 ? -7.295 -3.104 4.128 1.00 93.38 70 ARG A O 1
ATOM 588 N N . HIS A 1 71 ? -8.670 -1.397 3.576 1.00 93.19 71 HIS A N 1
ATOM 589 C CA . HIS A 1 71 ? -8.997 -1.015 4.943 1.00 93.19 71 HIS A CA 1
ATOM 590 C C . HIS A 1 71 ? -9.927 -2.069 5.542 1.00 93.19 71 HIS A C 1
ATOM 592 O O . HIS A 1 71 ? -10.981 -2.366 4.964 1.00 93.19 71 HIS A O 1
ATOM 598 N N . GLU A 1 72 ? -9.526 -2.638 6.669 1.00 87.00 72 GLU A N 1
ATOM 599 C CA . GLU A 1 72 ? -10.323 -3.580 7.442 1.00 87.00 72 GLU A CA 1
ATOM 600 C C . GLU A 1 72 ? -10.463 -3.001 8.844 1.00 87.00 72 GLU A C 1
ATOM 602 O O . GLU A 1 72 ? -9.492 -2.886 9.582 1.00 87.00 72 GLU A O 1
ATOM 607 N N . GLU A 1 73 ? -11.679 -2.586 9.185 1.00 72.44 73 GLU A N 1
ATOM 608 C CA . GLU A 1 73 ? -11.978 -2.153 10.545 1.00 72.44 73 GLU A CA 1
ATOM 609 C C . GLU A 1 73 ? -11.903 -3.379 11.462 1.00 72.44 73 GLU A C 1
ATOM 611 O O . GLU A 1 73 ? -12.514 -4.415 11.169 1.00 72.44 73 GLU A O 1
ATOM 616 N N . GLU A 1 74 ? -11.122 -3.283 12.538 1.00 64.06 74 GLU A N 1
ATOM 617 C CA . GLU A 1 74 ? -11.045 -4.334 13.546 1.00 64.06 74 GLU A CA 1
ATOM 618 C C . GLU A 1 74 ? -12.454 -4.520 14.125 1.00 64.06 74 GLU A C 1
ATOM 620 O O . GLU A 1 74 ? -13.017 -3.615 14.742 1.00 64.06 74 GLU A O 1
ATOM 625 N N . ARG A 1 75 ? -13.079 -5.672 13.851 1.00 56.56 75 ARG A N 1
ATOM 626 C CA . ARG A 1 75 ? -14.372 -6.020 14.449 1.00 56.56 75 ARG A CA 1
ATOM 627 C C . ARG A 1 75 ? -14.164 -6.159 15.960 1.00 56.56 75 ARG A C 1
ATOM 629 O O . ARG A 1 75 ? -13.684 -7.202 16.395 1.00 56.56 75 ARG A O 1
ATOM 636 N N . SER A 1 76 ? -14.510 -5.117 16.720 1.00 48.12 76 SER A N 1
ATOM 637 C CA . SER A 1 76 ? -14.902 -5.250 18.133 1.00 48.12 76 SER A CA 1
ATOM 638 C C . SER A 1 76 ? -16.181 -6.072 18.263 1.00 48.12 76 SER A C 1
ATOM 640 O O . SER A 1 76 ? -17.044 -5.970 17.357 1.00 48.12 76 SER A O 1
#

pLDDT: mean 79.15, std 13.04, range [41.97, 93.38]

Foldseek 3Di:
DDPPDDQLVNLVPDDDDQFDKDKDKDLDPVVVVVVCVRSVVVPFWDKDWDDWDDPDPDPPDRIMTMIMITGHDPDD